Protein AF-A0A434S673-F1 (afdb_monomer_lite)

pLDDT: mean 93.82, std 10.24, range [47.62, 98.44]

Foldseek 3Di:
DDPVPDDDADPAFQCNVPDPVQADAAAADDCVVPDAQHAHVVCGTDPLCVDDVVVVRDHHRSRNVSNVSRVVSVVSNCVVVVHFAADDLVVLVVVQHDAAQRWHDEPDPQWIKGAHHGSQNFHVNVVGPRIDTPGDPPDPPPD

Structure (mmCIF, N/CA/C/O backbone):
data_AF-A0A434S673-F1
#
_entry.id   AF-A0A434S673-F1
#
loop_
_atom_site.group_PDB
_atom_site.id
_atom_site.type_symbol
_atom_site.label_atom_id
_atom_site.label_alt_id
_atom_site.label_comp_id
_atom_site.label_asym_id
_atom_site.label_entity_id
_atom_site.label_seq_id
_atom_site.pdbx_PDB_ins_code
_atom_site.Cartn_x
_atom_site.Cartn_y
_atom_site.Cartn_z
_atom_site.occupancy
_atom_site.B_iso_or_equiv
_atom_site.auth_seq_id
_atom_site.auth_comp_id
_atom_site.auth_asym_id
_atom_site.auth_atom_id
_atom_site.pdbx_PDB_model_num
ATOM 1 N N . MET A 1 1 ? 16.134 -17.658 4.392 1.00 70.31 1 MET A N 1
ATOM 2 C CA . MET A 1 1 ? 14.719 -17.965 4.708 1.00 70.31 1 MET A CA 1
ATOM 3 C C . MET A 1 1 ? 14.447 -19.421 4.328 1.00 70.31 1 MET A C 1
ATOM 5 O O . MET A 1 1 ? 14.952 -19.839 3.294 1.00 70.31 1 MET A O 1
ATOM 9 N N . LYS A 1 2 ? 13.760 -20.222 5.158 1.00 87.31 2 LYS A N 1
ATOM 10 C CA . LYS A 1 2 ? 13.486 -21.644 4.852 1.00 87.31 2 LYS A CA 1
ATOM 11 C C . LYS A 1 2 ? 12.195 -21.752 4.037 1.00 87.31 2 LYS A C 1
ATOM 13 O O . LYS A 1 2 ? 11.152 -21.358 4.543 1.00 87.31 2 LYS A O 1
ATOM 18 N N . LEU A 1 3 ? 12.253 -22.307 2.823 1.00 88.44 3 LEU A N 1
ATOM 19 C CA . LEU A 1 3 ? 11.070 -22.448 1.955 1.00 88.44 3 LEU A CA 1
ATOM 20 C C . LEU A 1 3 ? 9.960 -23.289 2.606 1.00 88.44 3 LEU A C 1
ATOM 22 O O . LEU A 1 3 ? 8.783 -22.990 2.456 1.00 88.44 3 LEU A O 1
ATOM 26 N N . SER A 1 4 ? 10.335 -24.294 3.397 1.00 94.00 4 SER A N 1
ATOM 27 C CA . SER A 1 4 ? 9.394 -25.122 4.159 1.00 94.00 4 SER A CA 1
ATOM 28 C C . SER A 1 4 ? 8.641 -24.378 5.268 1.00 94.00 4 SER A C 1
ATOM 30 O O . SER A 1 4 ? 7.674 -24.913 5.796 1.00 94.00 4 SER A O 1
ATOM 32 N N . ALA A 1 5 ? 9.072 -23.169 5.634 1.00 94.56 5 ALA A N 1
ATOM 33 C CA . ALA A 1 5 ? 8.419 -22.321 6.629 1.00 94.56 5 ALA A CA 1
ATOM 34 C C . ALA A 1 5 ? 7.599 -21.187 5.985 1.00 94.56 5 ALA A C 1
ATOM 36 O O . ALA A 1 5 ? 7.263 -20.220 6.667 1.00 94.56 5 ALA A O 1
ATOM 37 N N . LEU A 1 6 ? 7.314 -21.271 4.678 1.00 91.88 6 LEU A N 1
ATOM 38 C CA . LEU A 1 6 ? 6.489 -20.288 3.982 1.00 91.88 6 LEU A CA 1
ATOM 39 C C . LEU A 1 6 ? 5.066 -20.284 4.580 1.00 91.88 6 LEU A C 1
ATOM 41 O O . LEU A 1 6 ? 4.422 -21.336 4.596 1.00 91.88 6 LEU A O 1
ATOM 45 N N . PRO A 1 7 ? 4.564 -19.137 5.077 1.00 91.81 7 PRO A N 1
ATOM 46 C CA . PRO A 1 7 ? 3.220 -19.051 5.641 1.00 91.81 7 PRO A CA 1
ATOM 47 C C . PRO A 1 7 ? 2.127 -19.339 4.608 1.00 91.81 7 PRO A C 1
ATOM 49 O O . PRO A 1 7 ? 2.333 -19.213 3.398 1.00 91.81 7 PRO A O 1
ATOM 52 N N . ALA A 1 8 ? 0.926 -19.662 5.092 1.00 94.00 8 ALA A N 1
ATOM 53 C CA . ALA A 1 8 ? -0.246 -19.748 4.232 1.00 94.00 8 ALA A CA 1
ATOM 54 C C . ALA A 1 8 ? -0.520 -18.390 3.562 1.00 94.00 8 ALA A C 1
ATOM 56 O O . ALA A 1 8 ? -0.523 -17.345 4.214 1.00 94.00 8 ALA A O 1
ATOM 57 N N . LYS A 1 9 ? -0.764 -18.414 2.249 1.00 94.75 9 LYS A N 1
ATOM 58 C CA . LYS A 1 9 ? -1.182 -17.232 1.486 1.00 94.75 9 LYS A CA 1
ATOM 59 C C . LYS A 1 9 ? -2.622 -16.877 1.848 1.00 94.75 9 LYS A C 1
ATOM 61 O O . LYS A 1 9 ? -3.404 -17.768 2.160 1.00 94.75 9 LYS A O 1
ATOM 66 N N . PHE A 1 10 ? -2.997 -15.606 1.728 1.00 95.00 10 PHE A N 1
ATOM 67 C CA . PHE A 1 10 ? -4.403 -15.203 1.795 1.00 95.00 10 PHE A CA 1
ATOM 68 C C . PHE A 1 10 ? -5.131 -15.686 0.529 1.00 95.00 10 PHE A C 1
ATOM 70 O O . PHE A 1 10 ? -4.808 -15.199 -0.551 1.00 95.00 10 PHE A O 1
ATOM 77 N N . PRO A 1 11 ? -6.100 -16.618 0.594 1.00 94.50 11 PRO A N 1
ATOM 78 C CA . PRO A 1 11 ? -6.867 -17.019 -0.589 1.00 94.50 11 PRO A CA 1
ATOM 79 C C . PRO A 1 11 ? -8.001 -16.033 -0.905 1.00 94.50 11 PRO A C 1
ATOM 81 O O . PRO A 1 11 ? -8.448 -15.947 -2.042 1.00 94.50 11 PRO A O 1
ATOM 84 N N . VAL A 1 12 ? -8.434 -15.251 0.089 1.00 95.94 12 VAL A N 1
ATOM 85 C CA . VAL A 1 12 ? -9.451 -14.200 -0.022 1.00 95.94 12 VAL A CA 1
ATOM 86 C C . VAL A 1 12 ? -8.973 -12.986 0.777 1.00 95.94 12 VAL A C 1
ATOM 88 O O . VAL A 1 12 ? -8.404 -13.153 1.859 1.00 95.94 12 VAL A O 1
ATOM 91 N N . ALA A 1 13 ? -9.195 -11.775 0.259 1.00 96.31 13 ALA A N 1
ATOM 92 C CA . ALA A 1 13 ? -8.931 -10.552 1.009 1.00 96.31 13 ALA A CA 1
ATOM 93 C C . ALA A 1 13 ? -9.828 -10.472 2.255 1.00 96.31 13 ALA A C 1
ATOM 95 O O . ALA A 1 13 ? -10.992 -10.882 2.242 1.00 96.31 13 ALA A O 1
ATOM 96 N N . TRP A 1 14 ? -9.306 -9.913 3.341 1.00 98.00 14 TRP A N 1
ATOM 97 C CA . TRP A 1 14 ? -10.091 -9.680 4.546 1.00 98.00 14 TRP A CA 1
ATOM 98 C C . TRP A 1 14 ? -11.324 -8.827 4.223 1.00 98.00 14 TRP A C 1
ATOM 100 O O . TRP A 1 14 ? -11.256 -7.890 3.428 1.00 98.00 14 TRP A O 1
ATOM 110 N N . GLY A 1 15 ? -12.477 -9.178 4.795 1.00 97.19 15 GLY A N 1
ATOM 111 C CA . GLY A 1 15 ? -13.719 -8.439 4.566 1.00 97.19 15 GLY A CA 1
ATOM 112 C C . GLY A 1 15 ? -14.217 -8.430 3.113 1.00 97.19 15 GLY A C 1
ATOM 113 O O . GLY A 1 15 ? -15.048 -7.589 2.788 1.00 97.19 15 GLY A O 1
ATOM 114 N N . ALA A 1 16 ? -13.758 -9.336 2.234 1.00 96.94 16 ALA A N 1
ATOM 115 C CA . ALA A 1 16 ? -14.168 -9.371 0.818 1.00 96.94 16 ALA A CA 1
ATOM 116 C C . ALA A 1 16 ? -15.689 -9.491 0.595 1.00 96.94 16 ALA A C 1
ATOM 118 O O . ALA A 1 16 ? -16.189 -9.104 -0.455 1.00 96.94 16 ALA A O 1
ATOM 119 N N . SER A 1 17 ? -16.426 -10.014 1.578 1.00 97.06 17 SER A N 1
ATOM 120 C CA . SER A 1 17 ? -17.894 -10.113 1.556 1.00 97.06 17 SER A CA 1
ATOM 121 C C . SER A 1 17 ? -18.561 -9.305 2.674 1.00 97.06 17 SER A C 1
ATOM 123 O O . SER A 1 17 ? -19.713 -9.562 3.019 1.00 97.06 17 SER A O 1
ATOM 125 N N . ALA A 1 18 ? -17.845 -8.358 3.286 1.00 97.44 18 ALA A N 1
ATOM 126 C CA . ALA A 1 18 ? -18.433 -7.471 4.281 1.00 97.44 18 ALA A CA 1
ATOM 127 C C . ALA A 1 18 ? -19.473 -6.550 3.622 1.00 97.44 18 ALA A C 1
ATOM 129 O O . ALA A 1 18 ? -19.266 -6.052 2.517 1.00 97.44 18 ALA A O 1
ATOM 130 N N . SER A 1 19 ? -20.587 -6.299 4.318 1.00 97.38 19 SER A N 1
ATOM 131 C CA . SER A 1 19 ? -21.541 -5.257 3.914 1.00 97.38 19 SER A CA 1
ATOM 132 C C . SER A 1 19 ? -20.817 -3.911 3.764 1.00 97.38 19 SER A C 1
ATOM 134 O O . SER A 1 19 ? -19.953 -3.620 4.597 1.00 97.38 19 SER A O 1
ATOM 136 N N . PRO A 1 20 ? -21.213 -3.036 2.819 1.00 93.12 20 PRO A N 1
ATOM 137 C CA . PRO A 1 20 ? -20.681 -1.674 2.720 1.00 93.12 20 PRO A CA 1
ATOM 138 C C . PRO A 1 20 ? -20.801 -0.859 4.020 1.00 93.12 20 PRO A C 1
ATOM 140 O O . PRO A 1 20 ? -20.042 0.072 4.246 1.00 93.12 20 PRO A O 1
ATOM 143 N N . SER A 1 21 ? -21.730 -1.217 4.914 1.00 96.25 21 SER A N 1
ATOM 144 C CA . SER A 1 21 ? -21.864 -0.600 6.241 1.00 96.25 21 SER A CA 1
ATOM 145 C C . SER A 1 21 ? -20.847 -1.099 7.276 1.00 96.25 21 SER A C 1
ATOM 147 O O . SER A 1 21 ? -20.842 -0.613 8.403 1.00 96.25 21 SER A O 1
ATOM 149 N N . TYR A 1 22 ? -20.033 -2.105 6.955 1.00 97.56 22 TYR A N 1
ATOM 150 C CA . TYR A 1 22 ? -19.069 -2.738 7.865 1.00 97.56 22 TYR A CA 1
ATOM 151 C C . TYR A 1 22 ? -17.629 -2.658 7.360 1.00 97.56 22 TYR A C 1
ATOM 153 O O . TYR A 1 22 ? -16.734 -3.187 8.013 1.00 97.56 22 TYR A O 1
ATOM 161 N N . ILE A 1 23 ? -17.385 -1.994 6.233 1.00 98.31 23 ILE A N 1
ATOM 162 C CA . ILE A 1 23 ? -16.053 -1.785 5.675 1.00 98.31 23 ILE A CA 1
ATOM 163 C C . ILE A 1 23 ? -16.033 -0.484 4.882 1.00 98.31 23 ILE A C 1
ATOM 165 O O . ILE A 1 23 ? -17.011 -0.152 4.220 1.00 98.31 23 ILE A O 1
ATOM 169 N N . ARG A 1 24 ? -14.925 0.254 4.932 1.00 96.69 24 ARG A N 1
ATOM 170 C CA . ARG A 1 24 ? -14.727 1.430 4.079 1.00 96.69 24 ARG A CA 1
ATOM 171 C C . ARG A 1 24 ? -13.266 1.583 3.680 1.00 96.69 24 ARG A C 1
ATOM 173 O O . ARG A 1 24 ? -12.384 1.069 4.360 1.00 96.69 24 ARG A O 1
ATOM 180 N N . SER A 1 25 ? -13.010 2.311 2.597 1.00 96.81 25 SER A N 1
ATOM 181 C CA . SER A 1 25 ? -11.654 2.736 2.246 1.00 96.81 25 SER A CA 1
ATOM 182 C C . SER A 1 25 ? -11.118 3.709 3.293 1.00 96.81 25 SER A C 1
ATOM 184 O O . SER A 1 25 ? -11.844 4.597 3.745 1.00 96.81 25 SER A O 1
ATOM 186 N N . ILE A 1 26 ? -9.847 3.551 3.657 1.00 98.00 26 ILE A N 1
ATOM 187 C CA . ILE A 1 26 ? -9.201 4.409 4.651 1.00 98.00 26 ILE A CA 1
ATOM 188 C C . ILE A 1 26 ? -8.802 5.730 3.987 1.00 98.00 26 ILE A C 1
ATOM 190 O O . ILE A 1 26 ? -8.068 5.701 2.995 1.00 98.00 26 ILE A O 1
ATOM 194 N N . PRO A 1 27 ? -9.270 6.887 4.491 1.00 97.50 27 PRO A N 1
ATOM 195 C CA . PRO A 1 27 ? -8.857 8.185 3.973 1.00 97.50 27 PRO A CA 1
ATOM 196 C C . PRO A 1 27 ? -7.344 8.373 4.093 1.00 97.50 27 PRO A C 1
ATOM 198 O O . PRO A 1 27 ? -6.753 7.984 5.099 1.00 97.50 27 PRO A O 1
ATOM 201 N N . LEU A 1 28 ? -6.721 9.018 3.101 1.00 96.44 28 LEU A N 1
ATOM 202 C CA . LEU A 1 28 ? -5.313 9.402 3.206 1.00 96.44 28 LEU A CA 1
ATOM 203 C C . LEU A 1 28 ? -5.127 10.434 4.323 1.00 96.44 28 LEU A C 1
ATOM 205 O O . LEU A 1 28 ? -4.397 10.178 5.272 1.00 96.44 28 LEU A O 1
ATOM 209 N N . GLY A 1 29 ? -5.814 11.574 4.201 1.00 97.38 29 GLY A N 1
ATOM 210 C CA . GLY A 1 29 ? -5.658 12.718 5.094 1.00 97.38 29 GLY A CA 1
ATOM 211 C C . GLY A 1 29 ? -6.247 12.509 6.486 1.00 97.38 29 GLY A C 1
ATOM 212 O O . GLY A 1 29 ? -7.139 11.680 6.688 1.00 97.38 29 GLY A O 1
ATOM 213 N N . SER A 1 30 ? -5.758 13.321 7.424 1.00 97.69 30 SER A N 1
ATOM 214 C CA . SER A 1 30 ? -6.107 13.246 8.841 1.00 97.69 30 SER A CA 1
ATOM 215 C C . SER A 1 30 ? -7.619 13.224 9.104 1.00 97.69 30 SER A C 1
ATOM 217 O O . SER A 1 30 ? -8.402 13.859 8.395 1.00 97.69 30 SER A O 1
ATOM 219 N N . GLN A 1 31 ? -8.031 12.489 10.140 1.00 97.62 31 GLN A N 1
ATOM 220 C CA . GLN A 1 31 ? -9.414 12.475 10.642 1.00 97.62 31 GLN A CA 1
ATOM 221 C C . GLN A 1 31 ? -9.561 13.148 12.015 1.00 97.62 31 GLN A C 1
ATOM 223 O O . GLN A 1 31 ? -10.675 13.240 12.543 1.00 97.62 31 GLN A O 1
ATOM 228 N N . ILE A 1 32 ? -8.470 13.666 12.587 1.00 97.44 32 ILE A N 1
ATOM 229 C CA . ILE A 1 32 ? -8.495 14.394 13.859 1.00 97.44 32 ILE A CA 1
ATOM 230 C C . ILE A 1 32 ? -9.364 15.649 13.702 1.00 97.44 32 ILE A C 1
ATOM 232 O O . ILE A 1 32 ? -9.097 16.510 12.870 1.00 97.44 32 ILE A O 1
ATOM 236 N N . GLY A 1 33 ? -10.425 15.744 14.508 1.00 95.38 33 GLY A N 1
ATOM 237 C CA . GLY A 1 33 ? -11.373 16.862 14.462 1.00 95.38 33 GLY A CA 1
ATOM 238 C C . GLY A 1 33 ? -12.372 16.826 13.298 1.00 95.38 33 GLY A C 1
ATOM 239 O O . GLY A 1 33 ? -13.167 17.753 13.181 1.00 95.38 33 GLY A O 1
ATOM 240 N N . ILE A 1 34 ? -12.366 15.775 12.465 1.00 96.69 34 ILE A N 1
ATOM 241 C CA . ILE A 1 34 ? -13.304 15.606 11.340 1.00 96.69 34 ILE A CA 1
ATOM 242 C C . ILE A 1 34 ? -14.391 14.590 11.697 1.00 96.69 34 ILE A C 1
ATOM 244 O O . ILE A 1 34 ? -15.570 14.932 11.770 1.00 96.69 34 ILE A O 1
ATOM 248 N N . VAL A 1 35 ? -13.994 13.342 11.963 1.00 96.50 35 VAL A N 1
ATOM 249 C CA . VAL A 1 35 ? -14.889 12.279 12.436 1.00 96.50 35 VAL A CA 1
A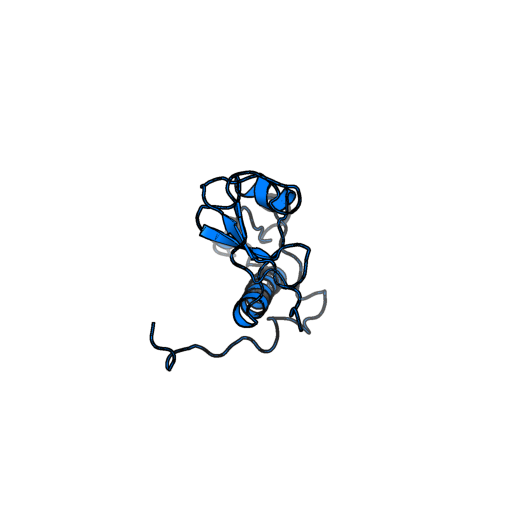TOM 250 C C . VAL A 1 35 ? -14.243 11.621 13.646 1.00 96.50 35 VAL A C 1
ATOM 252 O O . VAL A 1 35 ? -13.199 10.981 13.547 1.00 96.50 35 VAL A O 1
ATOM 255 N N . ASN A 1 36 ? -14.860 11.777 14.815 1.00 95.62 36 ASN A N 1
ATOM 256 C CA . ASN A 1 36 ? -14.298 11.240 16.050 1.00 95.62 36 ASN A CA 1
ATOM 257 C C . ASN A 1 36 ? -14.176 9.713 15.979 1.00 95.62 36 ASN A C 1
ATOM 259 O O . ASN A 1 36 ? -15.162 9.023 15.742 1.00 95.62 36 ASN A O 1
ATOM 263 N N . GLY A 1 37 ? -12.967 9.204 16.223 1.00 94.81 37 GLY A N 1
ATOM 264 C CA . GLY A 1 37 ? -12.657 7.773 16.247 1.00 94.81 37 GLY A CA 1
ATOM 265 C C . GLY A 1 37 ? -12.424 7.117 14.881 1.00 94.81 37 GLY A C 1
ATOM 266 O O . GLY A 1 37 ? -12.077 5.936 14.851 1.00 94.81 37 GLY A O 1
ATOM 267 N N . ALA A 1 38 ? -12.581 7.866 13.786 1.00 97.75 38 ALA A N 1
ATOM 268 C CA . ALA A 1 38 ? -12.250 7.428 12.435 1.00 97.75 38 ALA A CA 1
ATOM 269 C C . ALA A 1 38 ? -10.735 7.440 12.202 1.00 97.75 38 ALA A C 1
ATOM 271 O O . ALA A 1 38 ? -10.074 8.431 12.504 1.00 97.75 38 ALA A O 1
ATOM 272 N N . ALA A 1 39 ? -10.200 6.377 11.611 1.00 98.19 39 ALA A N 1
ATOM 273 C CA . ALA A 1 39 ? -8.795 6.285 11.236 1.00 98.19 39 ALA A CA 1
ATOM 274 C C . ALA A 1 39 ? -8.491 6.956 9.884 1.00 98.19 39 ALA A C 1
ATOM 276 O O . ALA A 1 39 ? -9.375 7.128 9.040 1.00 98.19 39 ALA A O 1
ATOM 277 N N . SER A 1 40 ? -7.216 7.275 9.665 1.00 98.31 40 SER A N 1
ATOM 278 C CA . SER A 1 40 ? -6.647 7.678 8.372 1.00 98.31 40 SER A CA 1
ATOM 279 C C . SER A 1 40 ? -5.302 6.992 8.130 1.00 98.31 40 SER A C 1
ATOM 281 O O . SER A 1 40 ? -4.713 6.427 9.050 1.00 98.31 40 SER A O 1
ATOM 283 N N . LEU A 1 41 ? -4.785 7.053 6.903 1.00 97.62 41 LEU A N 1
ATOM 284 C 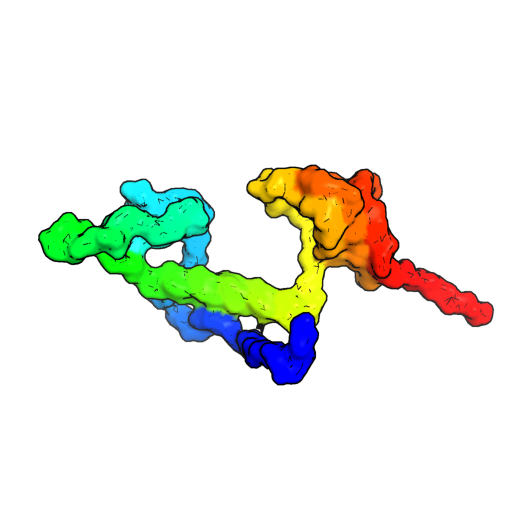CA . LEU A 1 41 ? -3.422 6.599 6.614 1.00 97.62 41 LEU A CA 1
ATOM 285 C C . LEU A 1 41 ? -2.368 7.540 7.218 1.00 97.62 41 LEU A C 1
ATOM 287 O O . LEU A 1 41 ? -1.300 7.069 7.594 1.00 97.62 41 LEU A O 1
ATOM 291 N N . THR A 1 42 ? -2.654 8.844 7.335 1.00 96.81 42 THR A N 1
ATOM 292 C CA . THR A 1 42 ? -1.744 9.814 7.969 1.00 96.81 42 THR A CA 1
ATOM 293 C C . THR A 1 42 ? -1.634 9.623 9.484 1.00 96.81 42 THR A C 1
ATOM 295 O O . THR A 1 42 ? -0.526 9.653 10.011 1.00 96.81 42 THR A O 1
ATOM 298 N N . ASP A 1 43 ? -2.750 9.422 10.189 1.00 96.44 43 ASP A N 1
ATOM 299 C CA . ASP A 1 43 ? -2.756 9.396 11.662 1.00 96.44 43 ASP A CA 1
ATOM 300 C C . ASP A 1 43 ? -2.758 7.977 12.245 1.00 96.44 43 ASP A C 1
ATOM 302 O O . ASP A 1 43 ? -2.479 7.789 13.429 1.00 96.44 43 ASP A O 1
ATOM 306 N N . GLY A 1 44 ? -3.161 6.976 11.458 1.00 97.38 44 GLY A N 1
ATOM 307 C CA . GLY A 1 44 ? -3.671 5.730 12.018 1.00 97.38 44 GLY A CA 1
ATOM 308 C C . GLY A 1 44 ? -4.945 6.001 12.824 1.00 97.38 44 GLY A C 1
ATOM 309 O O . GLY A 1 44 ? -5.861 6.669 12.342 1.00 97.38 44 GLY A O 1
ATOM 310 N N . PHE A 1 45 ? -5.008 5.490 14.054 1.00 97.69 45 PHE A N 1
ATOM 311 C CA . PHE A 1 45 ? -6.093 5.807 14.985 1.00 97.69 45 PHE A CA 1
ATOM 312 C C . PHE A 1 45 ? -5.878 7.182 15.641 1.00 97.69 45 PHE A C 1
ATOM 314 O O . PHE A 1 45 ? -4.813 7.403 16.219 1.00 97.69 45 PHE A O 1
ATOM 321 N N . PRO A 1 46 ? -6.855 8.110 15.608 1.00 97.25 46 PRO A N 1
ATOM 322 C CA . PRO A 1 46 ? -6.726 9.406 16.273 1.00 97.25 46 PRO A CA 1
ATOM 323 C C . PRO A 1 46 ? -6.613 9.296 17.809 1.00 97.25 46 PRO A C 1
ATOM 325 O O . PRO A 1 46 ? -7.065 8.315 18.403 1.00 97.25 46 PRO A O 1
ATOM 328 N N . PRO A 1 47 ? -6.114 10.345 18.501 1.00 97.81 47 PRO A N 1
ATOM 329 C CA . PRO A 1 47 ? -5.906 10.337 19.956 1.00 97.81 47 PRO A CA 1
ATOM 330 C C . PRO A 1 47 ? -7.132 9.940 20.792 1.00 97.81 47 PRO A C 1
ATOM 332 O O . PRO A 1 47 ? -6.986 9.294 21.829 1.00 97.81 47 PRO A O 1
ATOM 335 N N . LEU A 1 48 ? -8.347 10.268 20.333 1.00 97.62 48 LEU A N 1
ATOM 336 C CA . LEU A 1 48 ? -9.588 9.891 21.022 1.00 97.62 48 LEU A CA 1
ATOM 337 C C . LEU A 1 48 ? -9.774 8.369 21.143 1.00 97.62 48 LEU A C 1
ATOM 339 O O . LEU A 1 48 ? -10.460 7.932 22.064 1.00 97.62 48 LEU A O 1
ATOM 343 N N . ASN A 1 49 ? -9.154 7.559 20.275 1.00 97.62 49 ASN A N 1
ATOM 344 C CA . ASN A 1 49 ? -9.186 6.097 20.382 1.00 97.62 49 ASN A CA 1
ATOM 345 C C . ASN A 1 49 ? -8.368 5.542 21.551 1.00 97.62 49 ASN A C 1
ATOM 347 O O . ASN A 1 49 ? -8.547 4.383 21.919 1.00 97.62 49 ASN A O 1
ATOM 351 N N . PHE A 1 50 ? -7.492 6.35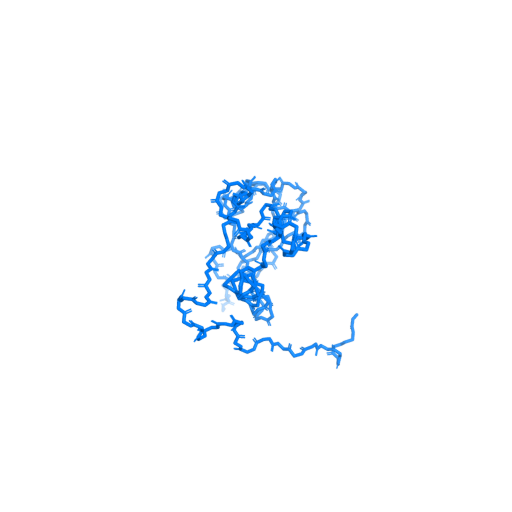5 22.141 1.00 97.75 50 PHE A N 1
ATOM 352 C CA . PHE A 1 50 ? -6.588 5.951 23.216 1.00 97.75 50 PHE A CA 1
ATOM 353 C C . PHE A 1 50 ? -6.984 6.525 24.580 1.00 97.75 50 PHE A C 1
ATOM 355 O O . PHE A 1 50 ? -6.234 6.403 25.547 1.00 97.75 50 PHE A O 1
ATOM 362 N N . LEU A 1 51 ? -8.167 7.136 24.677 1.00 97.75 51 LEU A N 1
ATOM 363 C CA . LEU A 1 51 ? -8.732 7.609 25.936 1.00 97.75 51 LEU A CA 1
ATOM 364 C C . LEU A 1 51 ? -9.792 6.630 26.460 1.00 97.75 51 LEU A C 1
ATOM 366 O O . LEU A 1 51 ? -10.510 6.013 25.669 1.00 97.75 51 LEU A O 1
ATOM 370 N N . PRO A 1 52 ? -9.956 6.505 27.790 1.00 97.50 52 PRO A N 1
ATOM 371 C CA . PRO A 1 52 ? -11.097 5.802 28.357 1.00 97.50 52 PRO A CA 1
ATOM 372 C C . PRO A 1 52 ? -12.413 6.415 27.868 1.00 97.50 52 PRO A C 1
ATOM 374 O O . PRO A 1 52 ? -12.558 7.638 27.827 1.00 97.50 52 PRO A O 1
ATOM 377 N N . VAL A 1 53 ? -13.413 5.577 27.581 1.00 97.12 53 VAL A N 1
ATOM 378 C CA . VAL A 1 53 ? -14.746 6.047 27.153 1.00 97.12 53 VAL A CA 1
ATOM 379 C C . VAL A 1 53 ? -15.371 6.971 28.206 1.00 97.12 53 VAL A C 1
ATOM 381 O O . VAL A 1 53 ? -15.946 8.001 27.867 1.00 97.12 53 VAL A O 1
ATOM 384 N N . GLY A 1 54 ? -15.167 6.674 29.496 1.00 97.06 54 GLY A N 1
ATOM 385 C CA . GLY A 1 54 ? -15.618 7.525 30.606 1.00 97.06 54 GLY A CA 1
ATOM 386 C C . GLY A 1 54 ? -14.952 8.907 30.672 1.00 97.06 54 GLY A C 1
ATOM 387 O O . GLY A 1 54 ? -15.435 9.780 31.383 1.00 97.06 54 GLY A O 1
ATOM 388 N N . SER A 1 55 ? -13.871 9.122 29.920 1.00 96.56 55 SER A N 1
ATOM 389 C CA . SER A 1 55 ? -13.161 10.400 29.791 1.00 96.56 55 SER A CA 1
ATOM 390 C C . SER A 1 55 ? -13.340 11.029 28.403 1.00 96.56 55 SER A C 1
ATOM 392 O O . SER A 1 55 ? -12.551 11.886 28.015 1.00 96.56 55 SER A O 1
ATOM 394 N N . GLY A 1 56 ? -14.358 10.604 27.643 1.00 95.69 56 GLY A N 1
ATOM 395 C CA . GLY A 1 56 ? -14.648 11.118 26.300 1.00 95.69 56 GLY A CA 1
ATOM 396 C C . GLY A 1 56 ? -13.918 10.397 25.163 1.00 95.69 56 GLY A C 1
ATOM 397 O O . GLY A 1 56 ? -13.935 10.879 24.031 1.00 95.69 56 GLY A O 1
ATOM 398 N N . GLY A 1 57 ? -13.281 9.254 25.436 1.00 97.56 57 GLY A N 1
ATOM 399 C CA . GLY A 1 57 ? -12.690 8.410 24.402 1.00 97.56 57 GLY A CA 1
ATOM 400 C C . GLY A 1 57 ? -13.729 7.809 23.458 1.00 97.56 57 GLY A C 1
ATOM 401 O O . GLY A 1 57 ? -14.855 7.503 23.856 1.00 97.56 57 GLY A O 1
ATOM 402 N N . VAL A 1 58 ? -13.336 7.616 22.201 1.00 97.75 58 VAL A N 1
ATOM 403 C CA . VAL A 1 58 ? -14.194 7.067 21.146 1.00 97.75 58 VAL A CA 1
ATOM 404 C C . VAL A 1 58 ? -13.557 5.789 20.612 1.00 97.75 58 VAL A C 1
ATOM 406 O O . VAL A 1 58 ? -12.426 5.852 20.141 1.00 97.75 58 VAL A O 1
ATOM 409 N N . PRO A 1 59 ? -14.228 4.626 20.664 1.00 96.50 59 PRO A N 1
ATOM 410 C CA . PRO A 1 59 ? -13.663 3.381 20.153 1.00 96.50 59 PRO A CA 1
ATOM 411 C C . PRO A 1 59 ? -13.309 3.447 18.656 1.00 96.50 59 PRO A C 1
ATOM 413 O O . PRO A 1 59 ? -13.971 4.168 17.904 1.00 96.50 59 PRO A O 1
ATOM 416 N N . PRO A 1 60 ? -12.304 2.676 18.203 1.00 96.00 60 PRO A N 1
ATOM 417 C CA . PRO A 1 60 ? -12.007 2.501 16.785 1.00 96.00 60 PRO A CA 1
ATOM 418 C C . PRO A 1 60 ? -13.218 2.055 15.967 1.00 96.00 60 PRO A C 1
ATOM 420 O O . PRO A 1 60 ? -14.012 1.219 16.406 1.00 96.00 60 PRO A O 1
ATOM 423 N N . PHE A 1 61 ? -13.330 2.554 14.738 1.00 96.06 61 PHE A N 1
ATOM 424 C CA . PHE A 1 61 ? -14.402 2.135 13.843 1.00 96.06 61 PHE A CA 1
ATOM 425 C C . PHE A 1 61 ? -14.089 0.740 13.294 1.00 96.06 61 PHE A C 1
ATOM 427 O O . PHE A 1 61 ? -13.075 0.526 12.631 1.00 96.06 61 PHE A O 1
ATOM 434 N N . GLY A 1 62 ? -14.994 -0.221 13.501 1.00 96.75 62 GLY A N 1
ATOM 435 C CA . GLY A 1 62 ? -14.844 -1.568 12.931 1.00 96.75 62 GLY A CA 1
ATOM 436 C C . GLY A 1 62 ? -14.744 -1.563 11.398 1.00 96.75 62 GLY A C 1
ATOM 437 O O . GLY A 1 62 ? -14.042 -2.389 10.820 1.00 96.75 62 GLY A O 1
ATOM 438 N N . GLN A 1 63 ? -15.378 -0.579 10.748 1.00 97.62 63 GLN A N 1
ATOM 439 C CA . GLN A 1 63 ? -15.260 -0.339 9.306 1.00 97.62 63 GLN A CA 1
ATOM 440 C C . GLN A 1 63 ? -13.822 -0.015 8.881 1.00 97.62 63 GLN A C 1
ATOM 442 O O . GLN A 1 63 ? -13.397 -0.473 7.821 1.00 97.62 63 GLN A O 1
ATOM 447 N N . ASP A 1 64 ? -13.077 0.728 9.707 1.00 98.00 64 ASP A N 1
ATOM 448 C CA . ASP A 1 64 ? -11.679 1.082 9.443 1.00 98.00 64 ASP A CA 1
ATOM 449 C C . ASP A 1 64 ? -10.755 -0.106 9.638 1.00 98.00 64 ASP A C 1
ATOM 451 O O . ASP A 1 64 ? -9.884 -0.356 8.812 1.00 98.00 64 ASP A O 1
ATOM 455 N N . MET A 1 65 ? -10.989 -0.900 10.684 1.00 97.62 65 MET A N 1
ATOM 456 C CA . MET A 1 65 ? -10.257 -2.151 10.873 1.00 97.62 65 MET A CA 1
ATOM 457 C C . MET A 1 65 ? -10.455 -3.091 9.684 1.00 97.62 65 MET A C 1
ATOM 459 O O . MET A 1 65 ? -9.485 -3.614 9.140 1.00 97.62 65 MET A O 1
ATOM 463 N N . ASN A 1 66 ? -11.697 -3.268 9.228 1.00 98.38 66 ASN A N 1
ATOM 464 C CA . ASN A 1 66 ? -11.960 -4.069 8.039 1.00 98.38 66 ASN A CA 1
ATOM 465 C C . ASN A 1 66 ? -11.318 -3.462 6.786 1.00 98.38 66 ASN A C 1
ATOM 467 O O . ASN A 1 66 ? -10.757 -4.209 5.988 1.00 98.38 66 ASN A O 1
ATOM 471 N N . GLY A 1 67 ? -11.356 -2.137 6.634 1.00 98.25 67 GLY A N 1
ATOM 472 C CA . GLY A 1 67 ? -10.783 -1.426 5.494 1.00 98.25 67 GLY A CA 1
ATOM 473 C C . GLY A 1 67 ? -9.272 -1.591 5.378 1.00 98.25 67 GLY A C 1
ATOM 474 O O . GLY A 1 67 ? -8.771 -2.010 4.334 1.00 98.25 67 GLY A O 1
ATOM 475 N N . ILE A 1 68 ? -8.535 -1.325 6.461 1.00 98.25 68 ILE A N 1
ATOM 476 C CA . ILE A 1 68 ? -7.071 -1.419 6.449 1.00 98.25 68 ILE A CA 1
ATOM 477 C C . ILE A 1 68 ? -6.597 -2.870 6.305 1.00 98.25 68 ILE A C 1
ATOM 479 O O . ILE A 1 68 ? -5.675 -3.148 5.538 1.00 98.25 68 ILE A O 1
ATOM 483 N N . LEU A 1 69 ? -7.264 -3.825 6.966 1.00 98.31 69 LEU A N 1
ATOM 484 C CA . LEU A 1 69 ? -6.949 -5.249 6.822 1.00 98.31 69 LEU A CA 1
ATOM 485 C C . LEU A 1 69 ? -7.244 -5.747 5.404 1.00 98.31 69 LEU A C 1
ATOM 487 O O . LEU A 1 69 ? -6.473 -6.538 4.855 1.00 98.31 69 LEU A O 1
ATOM 491 N N . GLN A 1 70 ? -8.323 -5.270 4.782 1.00 98.44 70 GLN A N 1
ATOM 492 C CA . GLN A 1 70 ? -8.613 -5.572 3.386 1.00 98.44 70 GLN A CA 1
ATOM 493 C C . GLN A 1 70 ? -7.503 -5.050 2.469 1.00 98.44 70 GLN A C 1
ATOM 495 O O . GLN A 1 70 ? -6.972 -5.821 1.673 1.00 98.44 70 GLN A O 1
ATOM 500 N N . GLN A 1 71 ? -7.094 -3.789 2.621 1.00 98.25 71 GLN A N 1
ATOM 501 C CA . GLN A 1 71 ? -6.016 -3.205 1.819 1.00 98.25 71 GLN A CA 1
ATOM 502 C C . GLN A 1 71 ? -4.697 -3.987 1.973 1.00 98.25 71 GLN A C 1
ATOM 504 O O . GLN A 1 71 ? -4.061 -4.333 0.977 1.00 98.25 71 GLN A O 1
ATOM 509 N N . ILE A 1 72 ? -4.310 -4.337 3.205 1.00 98.06 72 ILE A N 1
ATOM 510 C CA . ILE A 1 72 ? -3.093 -5.117 3.492 1.00 98.06 72 ILE A CA 1
ATOM 511 C C . ILE A 1 72 ? -3.161 -6.515 2.868 1.00 98.06 72 ILE A C 1
ATOM 513 O O . ILE A 1 72 ? -2.192 -6.987 2.268 1.00 98.06 72 ILE A O 1
ATOM 517 N N . THR A 1 73 ? -4.294 -7.203 3.007 1.00 98.12 73 THR A N 1
ATOM 518 C CA . THR A 1 73 ? -4.440 -8.571 2.489 1.00 98.12 73 THR A CA 1
ATOM 519 C C . THR A 1 73 ? -4.535 -8.608 0.966 1.00 98.12 73 THR A C 1
ATOM 521 O O . THR A 1 73 ? -3.989 -9.534 0.374 1.00 98.12 73 THR A O 1
ATOM 524 N N . GLN A 1 74 ? -5.108 -7.589 0.316 1.00 97.69 74 GLN A N 1
ATOM 525 C CA . GLN A 1 74 ? -5.054 -7.431 -1.144 1.00 97.69 74 GLN A CA 1
ATOM 526 C C . GLN A 1 74 ? -3.612 -7.270 -1.644 1.00 97.69 74 GLN A C 1
ATOM 528 O O . GLN A 1 74 ? -3.190 -7.998 -2.542 1.00 97.69 74 GLN A O 1
ATOM 533 N N . TRP A 1 75 ? -2.816 -6.396 -1.018 1.00 97.56 75 TRP A N 1
ATOM 534 C CA . TRP A 1 75 ? -1.393 -6.262 -1.357 1.00 97.56 75 TRP A CA 1
ATOM 535 C C . TRP A 1 75 ? -0.604 -7.542 -1.087 1.00 97.56 75 TRP A C 1
ATOM 537 O O . TRP A 1 75 ? 0.233 -7.946 -1.894 1.00 97.56 75 TRP A O 1
ATOM 547 N N . SER A 1 76 ? -0.915 -8.230 0.012 1.00 96.69 76 SER A N 1
ATOM 548 C CA . SER A 1 76 ? -0.311 -9.525 0.324 1.00 96.69 76 SER A CA 1
ATOM 549 C C . SER A 1 76 ? -0.648 -10.570 -0.741 1.00 96.69 76 SER A C 1
ATOM 551 O O . SER A 1 76 ? 0.214 -11.361 -1.114 1.00 96.69 76 SER A O 1
ATOM 553 N N . GLN A 1 77 ? -1.883 -10.600 -1.250 1.00 96.62 77 GLN A N 1
ATOM 554 C CA . GLN A 1 77 ? -2.266 -11.482 -2.355 1.00 96.62 77 GLN A CA 1
ATOM 555 C C . GLN A 1 77 ? -1.495 -11.159 -3.631 1.00 96.62 77 GLN A C 1
ATOM 557 O O . GLN A 1 77 ? -0.911 -12.066 -4.222 1.00 96.62 77 GLN A O 1
ATOM 562 N N . TRP A 1 78 ? -1.446 -9.879 -4.008 1.00 96.44 78 TRP A N 1
ATOM 563 C CA . TRP A 1 78 ? -0.715 -9.403 -5.181 1.00 96.44 78 TRP A CA 1
AT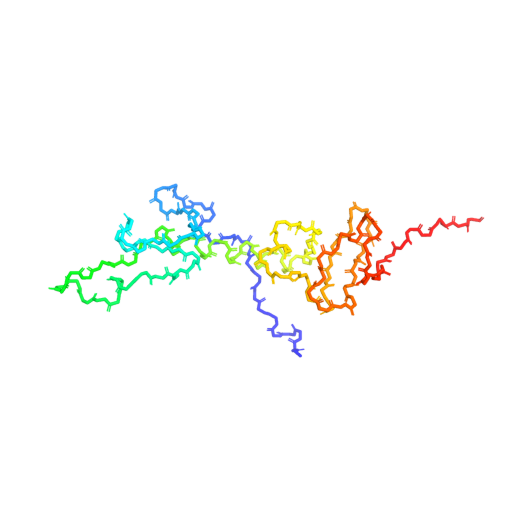OM 564 C C . TRP A 1 78 ? 0.751 -9.853 -5.161 1.00 96.44 78 TRP A C 1
ATOM 566 O O . TRP A 1 78 ? 1.224 -10.512 -6.087 1.00 96.44 78 TRP A O 1
ATOM 576 N N . GLN A 1 79 ? 1.454 -9.594 -4.057 1.00 94.75 79 GLN A N 1
ATOM 577 C CA . GLN A 1 79 ? 2.864 -9.961 -3.898 1.00 94.75 79 GLN A CA 1
ATOM 578 C C . GLN A 1 79 ? 3.069 -11.483 -3.873 1.00 94.75 79 GLN A C 1
ATOM 580 O O . GLN A 1 79 ? 3.967 -12.005 -4.531 1.00 94.75 79 GLN A O 1
ATOM 585 N N . ASN A 1 80 ? 2.208 -12.229 -3.173 1.00 93.94 80 ASN A N 1
ATOM 586 C CA . ASN A 1 80 ? 2.301 -13.692 -3.096 1.00 93.94 80 ASN A CA 1
ATOM 587 C C . ASN A 1 80 ? 1.963 -14.408 -4.416 1.00 93.94 80 ASN A C 1
ATOM 589 O O . ASN A 1 80 ? 2.288 -15.595 -4.566 1.00 93.94 80 ASN A O 1
ATOM 593 N N . ALA A 1 81 ? 1.291 -13.720 -5.342 1.00 93.62 81 ALA A N 1
ATOM 594 C CA . ALA A 1 81 ? 1.059 -14.166 -6.712 1.00 93.62 81 ALA A CA 1
ATOM 595 C C . ALA A 1 81 ? 2.234 -13.832 -7.656 1.00 93.62 81 ALA A C 1
ATOM 597 O O . ALA A 1 81 ? 2.214 -14.254 -8.808 1.00 93.62 81 ALA A O 1
ATOM 598 N N . GLY A 1 82 ? 3.262 -13.122 -7.172 1.00 91.12 82 GLY A N 1
ATOM 599 C CA . GLY A 1 82 ? 4.409 -12.676 -7.967 1.00 91.12 82 GLY A CA 1
ATOM 600 C C . GLY A 1 82 ? 4.182 -11.350 -8.699 1.00 91.12 82 GLY A C 1
ATOM 601 O O . GLY A 1 82 ? 4.905 -11.054 -9.645 1.00 91.12 82 GLY A O 1
ATOM 602 N N . GLY A 1 83 ? 3.177 -10.567 -8.296 1.00 93.00 83 GLY A N 1
ATOM 603 C CA . GLY A 1 83 ? 2.818 -9.317 -8.957 1.00 93.00 83 GLY A CA 1
ATOM 604 C C . GLY A 1 83 ? 3.879 -8.229 -8.792 1.00 93.00 83 GLY A C 1
ATOM 605 O O . GLY A 1 83 ? 4.119 -7.742 -7.686 1.00 93.00 83 GLY A O 1
ATOM 606 N N . LEU A 1 84 ? 4.466 -7.803 -9.910 1.00 95.69 84 LEU A N 1
ATOM 607 C CA . LEU A 1 84 ? 5.184 -6.534 -10.034 1.00 95.69 84 LEU A CA 1
ATOM 608 C C . LEU A 1 84 ? 4.196 -5.422 -10.400 1.00 95.69 84 LEU A C 1
ATOM 610 O O . LEU A 1 84 ? 3.197 -5.688 -11.063 1.00 95.69 84 LEU A O 1
ATOM 614 N N . VAL A 1 85 ? 4.472 -4.186 -9.990 1.00 95.88 85 VAL A N 1
ATOM 615 C CA . VAL A 1 85 ? 3.648 -3.018 -10.348 1.00 95.88 85 VAL A CA 1
ATOM 616 C C . VAL A 1 85 ? 4.308 -2.224 -11.476 1.00 95.88 85 VAL A C 1
ATOM 618 O O . VAL A 1 85 ? 5.539 -2.181 -11.520 1.00 95.88 85 VAL A O 1
ATOM 621 N N . PRO A 1 86 ? 3.535 -1.621 -12.397 1.00 97.19 86 PRO A N 1
ATOM 622 C CA . PRO A 1 86 ? 4.087 -0.673 -13.356 1.00 97.19 86 PRO A CA 1
ATOM 623 C C . PRO A 1 86 ? 4.563 0.601 -12.651 1.00 97.19 86 PRO A C 1
ATOM 625 O O . PRO A 1 86 ? 4.248 0.836 -11.480 1.00 97.19 86 PRO A O 1
ATOM 628 N N . TYR A 1 87 ? 5.317 1.427 -13.373 1.00 98.06 87 TYR A N 1
ATOM 629 C CA . TYR A 1 87 ? 5.629 2.775 -12.914 1.00 98.06 87 TYR A CA 1
ATOM 630 C C . TYR A 1 87 ? 4.335 3.576 -12.709 1.00 98.06 87 TYR A C 1
ATOM 632 O O . TYR A 1 87 ? 3.473 3.637 -13.585 1.00 98.06 87 TYR A O 1
ATOM 640 N N . ASP A 1 88 ? 4.201 4.178 -11.530 1.00 98.00 88 ASP A N 1
ATOM 641 C CA . ASP A 1 88 ? 3.098 5.054 -11.158 1.00 98.00 88 ASP A CA 1
ATOM 642 C C . ASP A 1 88 ? 3.684 6.430 -10.796 1.00 98.00 88 ASP A C 1
ATOM 644 O O . ASP A 1 88 ? 4.346 6.563 -9.758 1.00 98.00 88 ASP A O 1
ATOM 648 N N . PRO A 1 89 ? 3.461 7.469 -11.624 1.00 97.75 89 PRO A N 1
ATOM 649 C CA . PRO A 1 89 ? 4.018 8.795 -11.376 1.00 97.75 89 PRO A CA 1
ATOM 650 C C . PRO A 1 89 ? 3.469 9.438 -10.098 1.00 97.75 89 PRO A C 1
ATOM 652 O O . PRO A 1 89 ? 4.193 10.173 -9.426 1.00 97.75 89 PRO A O 1
ATOM 655 N N . ALA A 1 90 ? 2.211 9.168 -9.736 1.00 97.75 90 ALA A N 1
ATOM 656 C CA . ALA A 1 90 ? 1.604 9.726 -8.533 1.00 97.75 90 ALA A CA 1
ATOM 657 C C . ALA A 1 90 ? 2.187 9.067 -7.279 1.00 97.75 90 ALA A C 1
ATOM 659 O O . ALA A 1 90 ? 2.541 9.763 -6.327 1.00 97.75 90 ALA A O 1
ATOM 660 N N . PHE A 1 91 ? 2.351 7.741 -7.297 1.00 97.50 91 PHE A N 1
ATOM 661 C CA . PHE A 1 91 ? 3.020 7.020 -6.217 1.00 97.50 91 PHE A CA 1
ATOM 662 C C . PHE A 1 91 ? 4.488 7.431 -6.097 1.00 97.50 91 PHE A C 1
ATOM 664 O O . PHE A 1 91 ? 4.926 7.782 -5.004 1.00 97.50 91 PHE A O 1
ATOM 671 N N . SER A 1 92 ? 5.220 7.469 -7.216 1.00 98.19 92 SER A N 1
ATOM 672 C CA . SER A 1 92 ? 6.607 7.939 -7.269 1.00 98.19 92 SER A CA 1
ATOM 673 C C . SER A 1 92 ? 6.743 9.318 -6.627 1.00 98.19 92 SER A C 1
ATOM 675 O O . SER A 1 92 ? 7.584 9.508 -5.754 1.00 98.19 92 SER A O 1
ATOM 677 N N . ALA A 1 93 ? 5.893 10.278 -7.005 1.00 97.94 93 ALA A N 1
ATOM 678 C CA . ALA A 1 93 ? 5.901 11.608 -6.404 1.00 97.94 93 ALA A CA 1
ATOM 679 C C . ALA A 1 93 ? 5.602 11.575 -4.894 1.00 97.94 93 ALA A C 1
ATOM 681 O O . ALA A 1 93 ? 6.245 12.292 -4.130 1.00 97.94 93 ALA A O 1
ATOM 682 N N . ALA A 1 94 ? 4.664 10.731 -4.453 1.00 96.38 94 ALA A N 1
ATOM 683 C CA . ALA A 1 94 ? 4.277 10.622 -3.048 1.00 96.38 94 ALA A CA 1
ATOM 684 C C . ALA A 1 94 ? 5.376 10.030 -2.149 1.00 96.38 94 ALA A C 1
ATOM 686 O O . ALA A 1 94 ? 5.452 10.398 -0.978 1.00 96.38 94 ALA A O 1
ATOM 687 N N . ILE A 1 95 ? 6.217 9.131 -2.675 1.00 96.25 95 ILE A N 1
ATOM 688 C CA . ILE A 1 95 ? 7.284 8.471 -1.901 1.00 96.25 95 ILE A CA 1
ATOM 689 C C . ILE A 1 95 ? 8.684 9.057 -2.129 1.00 96.25 95 ILE A C 1
ATOM 691 O O . ILE A 1 95 ? 9.632 8.593 -1.504 1.00 96.25 95 ILE A O 1
ATOM 695 N N . GLY A 1 96 ? 8.824 10.067 -2.995 1.00 97.88 96 GLY A N 1
ATOM 696 C CA . GLY A 1 96 ? 10.121 10.667 -3.335 1.00 97.88 96 GLY A CA 1
ATOM 697 C C . GLY A 1 96 ? 10.899 9.935 -4.435 1.00 97.88 96 GLY A C 1
ATOM 698 O O . GLY A 1 96 ? 12.064 10.235 -4.652 1.00 97.88 96 GLY A O 1
ATOM 699 N N . GLY A 1 97 ? 10.258 9.025 -5.167 1.00 98.12 97 GLY A N 1
ATOM 700 C CA . GLY A 1 97 ? 10.861 8.204 -6.214 1.00 98.12 97 GLY A CA 1
ATOM 701 C C . GLY A 1 97 ? 11.003 6.739 -5.816 1.00 98.12 97 GLY A C 1
ATOM 702 O O . GLY A 1 97 ? 10.945 6.369 -4.645 1.00 98.12 97 GLY A O 1
ATOM 703 N N . TYR A 1 98 ? 11.174 5.874 -6.812 1.00 98.38 98 TYR A N 1
ATOM 704 C CA . TYR A 1 98 ? 11.430 4.461 -6.562 1.00 98.38 98 TYR A CA 1
ATOM 705 C C . TYR A 1 98 ? 12.867 4.263 -6.049 1.00 98.38 98 TYR A C 1
ATOM 707 O O . TYR A 1 98 ? 13.804 4.796 -6.650 1.00 98.38 98 TYR A O 1
ATOM 715 N N . PRO A 1 99 ? 13.078 3.480 -4.975 1.00 98.31 99 PRO A N 1
ATOM 716 C CA . PRO A 1 99 ? 14.405 3.274 -4.403 1.00 98.31 99 PRO A CA 1
ATOM 717 C C . PRO A 1 99 ? 15.298 2.423 -5.311 1.00 98.31 99 PRO A C 1
ATOM 719 O O . PRO A 1 99 ? 14.826 1.7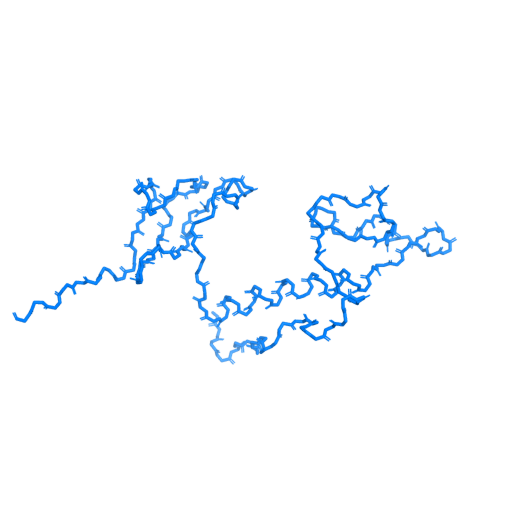12 -6.210 1.00 98.31 99 PRO A O 1
ATOM 722 N N . LYS A 1 100 ? 16.605 2.420 -5.033 1.00 98.25 100 LYS A N 1
ATOM 723 C CA . LYS A 1 100 ? 17.548 1.553 -5.734 1.00 98.25 100 LYS A CA 1
ATOM 724 C C . LYS A 1 100 ? 17.155 0.091 -5.549 1.00 98.25 100 LYS A C 1
ATOM 726 O O . LYS A 1 100 ? 16.840 -0.366 -4.453 1.00 98.25 100 LYS A O 1
ATOM 731 N N . SER A 1 101 ? 17.270 -0.680 -6.620 1.00 97.75 101 SER A N 1
ATOM 732 C CA . SER A 1 101 ? 16.865 -2.086 -6.702 1.00 97.75 101 SER A CA 1
ATOM 733 C C . SER A 1 101 ? 15.353 -2.335 -6.680 1.00 97.75 101 SER A C 1
ATOM 735 O O . SER A 1 101 ? 14.941 -3.492 -6.588 1.00 97.75 101 SER A O 1
ATOM 737 N N . ALA A 1 102 ? 14.518 -1.295 -6.800 1.00 98.00 102 ALA A N 1
ATOM 738 C CA . ALA A 1 102 ? 13.096 -1.480 -7.073 1.00 98.00 102 ALA A CA 1
ATOM 739 C C . ALA A 1 102 ? 12.895 -2.241 -8.392 1.00 98.00 102 ALA A C 1
ATOM 741 O O . ALA A 1 102 ? 13.593 -1.983 -9.375 1.00 98.00 102 ALA A O 1
ATOM 742 N N . LEU A 1 103 ? 11.929 -3.162 -8.395 1.00 97.69 103 LEU A N 1
ATOM 743 C CA . LEU A 1 103 ? 11.521 -3.931 -9.566 1.00 97.69 103 LEU A CA 1
ATOM 744 C C . LEU A 1 103 ? 10.130 -3.492 -10.006 1.00 97.69 103 LEU A C 1
ATOM 746 O O . LEU A 1 103 ? 9.184 -3.612 -9.227 1.00 97.69 103 LEU A O 1
ATOM 750 N N . LEU A 1 104 ? 10.010 -3.036 -11.250 1.00 97.69 104 LEU A N 1
ATOM 751 C CA . LEU A 1 104 ? 8.737 -2.654 -11.858 1.00 97.69 104 LEU A CA 1
ATOM 752 C C . LEU A 1 104 ? 8.434 -3.520 -13.077 1.00 97.69 104 LEU A C 1
ATOM 754 O O . LEU A 1 104 ? 9.338 -3.930 -13.806 1.00 97.69 104 LEU A O 1
ATOM 758 N N . ALA A 1 105 ? 7.153 -3.797 -13.299 1.00 96.88 105 ALA A N 1
ATOM 759 C CA . ALA A 1 105 ? 6.694 -4.364 -14.559 1.00 96.88 105 ALA A CA 1
ATOM 760 C C . ALA A 1 105 ? 6.798 -3.288 -15.644 1.00 96.88 105 ALA A C 1
ATOM 762 O O . ALA A 1 105 ? 6.337 -2.169 -15.433 1.00 96.88 105 ALA A O 1
ATOM 763 N N . GLY A 1 106 ? 7.384 -3.614 -16.795 1.00 95.25 106 GLY A N 1
ATOM 764 C CA . GLY A 1 106 ? 7.278 -2.741 -17.962 1.00 95.25 106 GLY A CA 1
ATOM 765 C C . GLY A 1 106 ? 5.907 -2.856 -18.627 1.00 95.25 106 GLY A C 1
ATOM 766 O O . GLY A 1 106 ? 5.193 -3.846 -18.448 1.00 95.25 106 GLY A O 1
ATOM 767 N N . ALA A 1 107 ? 5.556 -1.865 -19.444 1.00 93.25 107 ALA A N 1
ATOM 768 C CA . ALA A 1 107 ? 4.311 -1.863 -20.213 1.00 93.25 107 ALA A CA 1
ATOM 769 C C . ALA A 1 107 ? 4.231 -3.029 -21.220 1.00 93.25 107 ALA A C 1
ATOM 771 O O . ALA A 1 107 ? 3.145 -3.517 -21.542 1.00 93.25 107 ALA A O 1
ATOM 772 N N . ALA A 1 108 ? 5.382 -3.492 -21.718 1.00 90.75 108 ALA A N 1
ATOM 773 C CA . ALA A 1 108 ? 5.480 -4.652 -22.596 1.00 90.75 108 ALA A CA 1
ATOM 774 C C . ALA A 1 108 ? 5.629 -5.964 -21.804 1.00 90.75 108 ALA A C 1
ATOM 776 O O . ALA A 1 108 ? 6.334 -6.045 -20.798 1.00 90.75 108 ALA A O 1
ATOM 777 N N . THR A 1 109 ? 5.002 -7.034 -22.300 1.00 88.19 109 THR A N 1
ATOM 778 C CA . THR A 1 109 ? 5.077 -8.362 -21.671 1.00 88.19 109 THR A CA 1
ATOM 779 C C . THR A 1 109 ? 6.521 -8.853 -21.590 1.00 88.19 109 THR A C 1
ATOM 781 O O . THR A 1 109 ? 7.250 -8.825 -22.576 1.00 88.19 109 THR A O 1
ATOM 784 N N . GLY A 1 110 ? 6.916 -9.344 -20.415 1.00 87.81 110 GLY A N 1
ATOM 785 C CA . GLY A 1 110 ? 8.256 -9.885 -20.179 1.00 87.81 110 GLY A CA 1
ATOM 786 C C . GLY A 1 110 ? 9.310 -8.834 -19.828 1.00 87.81 110 GLY A C 1
ATOM 787 O O . GLY A 1 110 ? 10.405 -9.221 -19.426 1.00 87.81 110 GLY A O 1
ATOM 788 N N . VAL A 1 111 ? 8.985 -7.538 -19.907 1.00 94.00 111 VAL A N 1
ATOM 789 C CA . VAL A 1 111 ? 9.869 -6.459 -19.454 1.00 94.00 111 VAL A CA 1
ATOM 790 C C . VAL A 1 111 ? 9.781 -6.311 -17.940 1.00 94.00 111 VAL A C 1
ATOM 792 O O . VAL A 1 111 ? 8.696 -6.208 -17.364 1.00 94.00 111 VAL A O 1
ATOM 795 N N . VAL A 1 112 ? 10.949 -6.276 -17.302 1.00 96.81 112 VAL A N 1
ATOM 796 C CA . VAL A 1 112 ? 11.096 -5.984 -15.876 1.00 96.81 112 VAL A CA 1
ATOM 797 C C . VAL A 1 112 ? 12.194 -4.950 -15.723 1.00 96.81 112 VAL A C 1
ATOM 799 O O . VAL A 1 112 ? 13.330 -5.178 -16.138 1.00 96.81 112 VAL A O 1
ATOM 802 N N . TRP A 1 113 ? 11.854 -3.826 -15.113 1.00 97.69 113 TRP A N 1
ATOM 803 C CA . TRP A 1 113 ? 12.763 -2.718 -14.882 1.00 97.69 113 TRP A CA 1
ATOM 804 C C . TRP A 1 113 ? 13.367 -2.802 -13.486 1.00 97.69 113 TRP A C 1
ATOM 806 O O . TRP A 1 113 ? 12.644 -2.910 -12.500 1.00 97.69 113 TRP A O 1
ATOM 816 N N . LEU A 1 114 ? 14.695 -2.734 -13.408 1.00 98.00 114 LEU A N 1
ATOM 817 C CA . LEU A 1 114 ? 15.465 -2.622 -12.174 1.00 98.00 114 LEU A CA 1
ATOM 818 C C . LEU A 1 114 ? 15.959 -1.184 -12.012 1.00 98.00 114 LEU A C 1
ATOM 820 O O . LEU A 1 114 ? 16.736 -0.713 -12.845 1.00 98.00 114 LEU A O 1
ATOM 824 N N . SER A 1 115 ? 15.553 -0.508 -10.936 1.00 98.38 115 SER A N 1
ATOM 825 C CA . SER A 1 115 ? 16.081 0.823 -10.615 1.00 98.38 115 SER A CA 1
ATOM 826 C C . SER A 1 115 ? 17.538 0.721 -10.164 1.00 98.38 115 SER A C 1
ATOM 828 O O . SER A 1 115 ? 17.879 -0.101 -9.309 1.00 98.38 115 SER A O 1
ATOM 830 N N . THR A 1 116 ? 18.413 1.572 -10.695 1.00 98.38 116 THR A N 1
ATOM 831 C CA . THR A 1 116 ? 19.843 1.605 -10.346 1.00 98.38 116 THR A CA 1
ATOM 832 C C . THR A 1 116 ? 20.223 2.752 -9.411 1.00 98.38 116 THR A C 1
ATOM 834 O O . THR A 1 116 ? 21.375 2.810 -8.973 1.00 98.38 116 THR A O 1
ATOM 837 N N . ALA A 1 117 ? 19.279 3.635 -9.081 1.00 98.06 117 ALA A N 1
ATOM 838 C CA . ALA A 1 117 ? 19.465 4.783 -8.198 1.00 98.06 117 ALA A CA 1
ATOM 839 C C . ALA A 1 117 ? 18.332 4.875 -7.167 1.00 98.06 117 ALA A C 1
ATOM 841 O O . ALA A 1 117 ? 17.228 4.390 -7.415 1.00 98.06 117 ALA A O 1
ATOM 842 N N . ASP A 1 118 ? 18.626 5.481 -6.018 1.00 98.25 118 ASP A N 1
ATOM 843 C CA . ASP A 1 118 ? 17.595 5.895 -5.066 1.00 98.25 118 ASP A CA 1
ATOM 844 C C . ASP A 1 118 ? 16.816 7.091 -5.617 1.00 98.25 118 ASP A C 1
ATOM 846 O O . ASP A 1 118 ? 17.296 7.783 -6.520 1.00 98.25 118 ASP A O 1
ATOM 850 N N . ASP A 1 119 ? 15.611 7.302 -5.086 1.00 98.19 119 ASP A N 1
ATOM 851 C CA . ASP A 1 119 ? 14.740 8.426 -5.437 1.00 98.19 119 ASP A CA 1
ATOM 852 C C . ASP A 1 119 ? 14.501 8.557 -6.960 1.00 98.19 119 ASP A C 1
ATOM 854 O O . ASP A 1 119 ? 14.389 9.653 -7.517 1.00 98.19 119 ASP A O 1
ATOM 858 N N . ASN A 1 120 ? 14.434 7.426 -7.680 1.00 98.19 120 ASN A N 1
ATOM 859 C CA . ASN A 1 120 ? 14.272 7.430 -9.130 1.00 98.19 120 ASN A CA 1
ATOM 860 C C . ASN A 1 120 ? 12.832 7.785 -9.508 1.00 98.19 120 ASN A C 1
ATOM 862 O O . ASN A 1 120 ? 11.909 6.977 -9.388 1.00 98.19 120 ASN A O 1
ATOM 866 N N . THR A 1 121 ? 12.655 9.013 -9.981 1.00 97.81 121 THR A N 1
ATOM 867 C CA . THR A 1 121 ? 11.360 9.565 -10.386 1.00 97.81 121 THR A CA 1
ATOM 868 C C . THR A 1 121 ? 11.084 9.443 -11.880 1.00 97.81 121 THR A C 1
ATOM 870 O O . THR A 1 121 ? 10.014 9.850 -12.319 1.00 97.81 121 THR A O 1
ATOM 873 N N . SER A 1 122 ? 12.009 8.905 -12.679 1.00 97.62 122 SER A N 1
ATOM 874 C CA . SER A 1 122 ? 11.832 8.808 -14.131 1.00 97.62 122 SER A CA 1
ATOM 875 C C . SER A 1 122 ? 11.062 7.551 -14.539 1.00 97.62 122 SER A C 1
ATOM 877 O O . SER A 1 122 ? 11.240 6.495 -13.933 1.00 97.62 122 SER A O 1
ATOM 879 N N . ASP A 1 123 ? 10.232 7.658 -15.577 1.00 97.81 123 ASP A N 1
ATOM 880 C CA . ASP A 1 123 ? 9.473 6.529 -16.121 1.00 97.81 123 ASP A CA 1
ATOM 881 C C . ASP A 1 123 ? 10.372 5.657 -17.029 1.00 97.81 123 ASP A C 1
ATOM 883 O O . ASP A 1 123 ? 10.861 6.146 -18.061 1.00 97.81 123 ASP A O 1
ATOM 887 N N . PRO A 1 124 ? 10.615 4.379 -16.674 1.00 96.88 124 PRO A N 1
ATOM 888 C CA . PRO A 1 124 ? 11.458 3.490 -17.464 1.00 96.88 124 PRO A CA 1
ATOM 889 C C . PRO A 1 124 ? 10.906 3.183 -18.863 1.00 96.88 124 PRO A C 1
ATOM 891 O O . PRO A 1 124 ? 11.690 3.011 -19.798 1.00 96.88 124 PRO A O 1
ATOM 894 N N . ASP A 1 125 ? 9.582 3.148 -19.043 1.00 95.94 125 ASP A N 1
ATOM 895 C CA . ASP A 1 125 ? 8.960 2.816 -20.330 1.00 95.94 125 ASP A CA 1
ATOM 896 C C . ASP A 1 125 ? 9.043 3.983 -21.333 1.00 95.94 125 ASP A C 1
ATOM 898 O O . ASP A 1 125 ? 8.845 3.793 -22.535 1.00 95.94 125 ASP A O 1
ATOM 902 N N . THR A 1 126 ? 9.426 5.181 -20.875 1.00 95.44 126 THR A N 1
ATOM 903 C CA . THR A 1 126 ? 9.675 6.360 -21.721 1.00 95.44 126 THR A CA 1
ATOM 904 C C . THR A 1 126 ? 11.158 6.723 -21.835 1.00 95.44 126 THR A C 1
ATOM 906 O O . THR A 1 126 ? 11.503 7.887 -22.023 1.00 95.44 126 THR A O 1
ATOM 909 N N . SER A 1 127 ? 12.058 5.737 -21.740 1.00 90.62 127 SER A N 1
ATOM 910 C CA . SER A 1 127 ? 13.522 5.943 -21.744 1.00 90.62 127 SER A CA 1
ATOM 911 C C . SER A 1 127 ? 14.046 6.768 -20.556 1.00 90.62 127 SER A C 1
ATOM 913 O O . SER A 1 127 ? 15.020 7.512 -20.693 1.00 90.62 127 SER A O 1
ATOM 915 N N . GLY A 1 128 ? 13.408 6.654 -19.386 1.00 92.06 128 GLY A N 1
ATOM 916 C CA . GLY A 1 128 ? 13.892 7.254 -18.142 1.00 92.06 128 GLY A CA 1
ATOM 917 C C . GLY A 1 128 ? 15.285 6.750 -17.751 1.00 92.06 128 GLY A C 1
ATOM 918 O O . GLY A 1 128 ? 15.650 5.599 -17.999 1.00 92.06 128 GLY A O 1
ATOM 919 N N . ALA A 1 129 ? 16.087 7.620 -17.141 1.00 96.12 129 ALA A N 1
ATOM 920 C CA . ALA A 1 129 ? 17.429 7.272 -16.687 1.00 96.12 129 ALA A CA 1
ATOM 921 C C . ALA A 1 129 ? 17.402 6.327 -15.470 1.00 96.12 129 ALA A C 1
ATOM 923 O O . ALA A 1 129 ? 16.415 6.225 -14.750 1.00 96.12 129 ALA A O 1
ATOM 924 N N . ASN A 1 130 ? 18.537 5.687 -15.182 1.00 97.94 130 ASN A N 1
ATOM 925 C CA . ASN A 1 130 ? 18.729 4.855 -13.986 1.00 97.94 130 ASN A CA 1
ATOM 926 C C . ASN A 1 130 ? 17.830 3.608 -13.917 1.00 97.94 130 ASN A C 1
ATOM 928 O O . ASN A 1 130 ? 17.467 3.153 -12.830 1.00 97.94 130 ASN A O 1
ATOM 932 N N . TRP A 1 131 ? 17.506 3.038 -15.077 1.00 97.81 131 TRP A N 1
ATOM 933 C CA . TRP A 1 131 ? 16.784 1.778 -15.200 1.00 97.81 131 TRP A CA 1
ATOM 934 C C . TRP A 1 131 ? 17.558 0.789 -16.065 1.00 97.81 131 TRP A C 1
ATOM 936 O O . TRP A 1 131 ? 18.164 1.156 -17.072 1.00 97.81 131 TRP A O 1
ATOM 946 N N . VAL A 1 132 ? 17.517 -0.484 -15.683 1.00 96.81 132 VAL A N 1
ATOM 947 C CA . VAL A 1 132 ? 18.031 -1.598 -16.485 1.00 96.81 132 VAL A CA 1
ATOM 948 C C . VAL A 1 132 ? 16.894 -2.579 -16.718 1.00 96.81 132 VAL A C 1
ATOM 950 O O . VAL A 1 132 ? 16.239 -2.999 -15.766 1.00 96.81 132 VAL A O 1
ATOM 953 N N . ASN A 1 133 ? 16.658 -2.964 -17.973 1.00 95.44 133 ASN A N 1
ATOM 954 C CA . ASN A 1 133 ? 15.752 -4.069 -18.267 1.00 95.44 133 ASN A CA 1
ATOM 955 C C . ASN A 1 133 ? 16.453 -5.386 -17.915 1.00 95.44 133 ASN A C 1
ATOM 957 O O 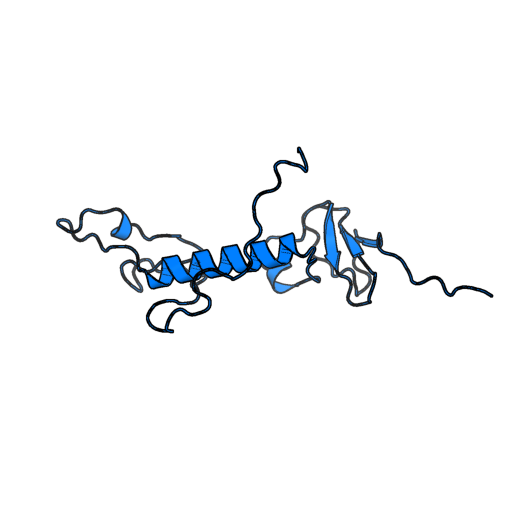. ASN A 1 133 ? 17.485 -5.718 -18.498 1.00 95.44 133 ASN A O 1
ATOM 961 N N . ILE A 1 134 ? 15.897 -6.115 -16.954 1.00 94.75 134 ILE A N 1
ATOM 962 C CA . ILE A 1 134 ? 16.366 -7.442 -16.533 1.00 94.75 134 ILE A CA 1
ATOM 963 C C . ILE A 1 134 ? 15.389 -8.557 -16.930 1.00 94.75 134 ILE A C 1
ATOM 965 O O . ILE A 1 134 ? 15.612 -9.726 -16.617 1.00 94.75 134 ILE A O 1
ATOM 969 N N . GLY A 1 135 ? 14.287 -8.190 -17.581 1.00 87.88 135 GLY A N 1
ATOM 970 C CA . GLY A 1 135 ? 13.321 -9.110 -18.154 1.00 87.88 135 GLY A CA 1
ATOM 971 C C . GLY A 1 135 ? 13.781 -9.653 -19.506 1.00 87.88 135 GLY A C 1
ATOM 972 O O . GLY A 1 135 ? 14.723 -9.151 -20.126 1.00 87.88 135 GLY A O 1
ATOM 973 N N . ALA A 1 136 ? 13.115 -10.701 -19.982 1.00 71.69 136 ALA A N 1
ATOM 974 C CA . ALA A 1 136 ? 13.408 -11.240 -21.299 1.00 71.69 136 ALA A CA 1
ATOM 975 C C . ALA A 1 136 ? 12.902 -10.256 -22.360 1.00 71.69 136 ALA A C 1
ATOM 977 O O . ALA A 1 136 ? 11.698 -10.135 -22.581 1.00 71.69 136 ALA A O 1
ATOM 978 N N . ALA A 1 137 ? 13.817 -9.592 -23.069 1.00 56.72 137 ALA A N 1
ATOM 979 C CA . ALA A 1 137 ? 13.499 -9.165 -24.421 1.00 56.72 137 ALA A CA 1
ATOM 980 C C . ALA A 1 137 ? 13.100 -10.436 -25.179 1.00 56.72 137 ALA A C 1
ATOM 982 O O . ALA A 1 137 ? 13.862 -11.405 -25.194 1.00 56.72 137 ALA A O 1
ATOM 983 N N . SER A 1 138 ? 11.903 -10.472 -25.758 1.00 53.56 138 SER A N 1
ATOM 984 C CA . SER A 1 138 ? 11.536 -11.514 -26.708 1.00 53.56 138 SER A CA 1
ATOM 985 C C . SER A 1 138 ? 12.538 -11.463 -27.863 1.00 53.56 138 SER A C 1
ATOM 987 O O . SER A 1 138 ? 12.363 -10.695 -28.807 1.00 53.56 138 SER A O 1
ATOM 989 N N . ALA A 1 139 ? 13.631 -12.220 -27.775 1.00 51.28 139 ALA A N 1
ATOM 990 C CA . ALA A 1 139 ? 14.478 -12.450 -28.926 1.00 51.28 139 ALA A CA 1
ATOM 991 C C . ALA A 1 139 ? 13.599 -13.158 -29.967 1.00 51.28 139 ALA A C 1
ATOM 993 O O . ALA A 1 139 ? 12.927 -14.135 -29.611 1.00 51.28 139 ALA A O 1
ATOM 994 N N . PRO A 1 140 ? 13.548 -12.700 -31.230 1.00 47.62 140 PRO A N 1
ATOM 995 C CA . PRO A 1 140 ? 12.963 -13.525 -32.267 1.00 47.62 140 PRO A CA 1
ATOM 996 C C . PRO A 1 140 ? 13.789 -14.811 -32.312 1.00 47.62 140 PRO A C 1
ATOM 998 O O . PRO A 1 140 ? 15.017 -14.764 -32.409 1.00 47.62 140 PRO A O 1
ATOM 1001 N N . ILE A 1 141 ? 13.124 -15.959 -32.196 1.00 51.12 141 ILE A N 1
ATOM 1002 C CA . ILE A 1 141 ? 13.734 -17.244 -32.526 1.00 51.12 141 ILE A CA 1
ATOM 1003 C C . ILE A 1 141 ? 14.092 -17.139 -34.009 1.00 51.12 141 ILE A C 1
ATOM 1005 O O . ILE A 1 141 ? 13.213 -17.222 -34.865 1.00 51.12 141 ILE A O 1
ATOM 1009 N N . MET A 1 142 ? 15.360 -16.865 -34.315 1.00 48.53 142 MET A N 1
ATOM 1010 C CA . MET A 1 142 ? 15.870 -17.067 -35.663 1.00 48.53 142 MET A CA 1
ATOM 1011 C C . MET A 1 142 ? 15.891 -18.579 -35.887 1.00 48.53 142 MET A C 1
ATOM 1013 O O . MET A 1 142 ? 16.667 -19.288 -35.245 1.00 48.53 142 MET A O 1
ATOM 1017 N N . VAL A 1 143 ? 14.950 -19.043 -36.712 1.00 54.84 143 VAL A N 1
ATOM 1018 C CA . VAL A 1 143 ? 14.971 -20.365 -37.354 1.00 54.84 143 VAL A CA 1
ATOM 1019 C C . VAL A 1 143 ? 16.115 -20.402 -38.356 1.00 54.84 143 VAL A C 1
ATOM 1021 O O . VAL A 1 143 ? 16.283 -19.387 -39.070 1.00 54.84 143 VAL A O 1
#

Sequence (143 aa):
MKLSALPAKFPVAWGASASPSYIRSIPLGSQIGIVNGAASLTDGFPPLNFLPVGSGGVPPFGQDMNGILQQITQWSQWQNAGGLVPYDPAFSAAIGGYPKSALLAGAATGVVWLSTADDNTSDPDTSGANWVNIGAASAPIMV

Radius of gyration: 20.68 Å; chains: 1; bounding box: 42×42×68 Å

Secondary structure (DSSP, 8-state):
--GGGPPPP-SS-TTTT--TTS--PPPSS--TTTSTT--BTTTBS-GGGGS-GGGT--PPPHHHHHHHHHHHHHHHHHHHTTPPBPP-HHHHHHHTSBPTT-EEE-SSTT-EEEE-STTB-S-GGGT-SSEEE-S--------